Protein AF-A0A937VXS9-F1 (afdb_monomer_lite)

pLDDT: mean 95.14, std 6.73, range [49.78, 98.62]

Radius of gyration: 13.93 Å; chains: 1; bounding box: 34×36×36 Å

Structure (mmCIF, N/CA/C/O backbone):
data_AF-A0A937VXS9-F1
#
_entry.id   AF-A0A937VXS9-F1
#
loop_
_atom_site.group_PDB
_atom_site.id
_atom_site.type_symbol
_atom_site.label_atom_id
_atom_site.label_alt_id
_atom_site.label_comp_id
_atom_site.label_asym_id
_atom_site.label_entity_id
_atom_site.label_seq_id
_atom_site.pdbx_PDB_ins_code
_atom_site.Cartn_x
_atom_site.Cartn_y
_atom_site.Cartn_z
_atom_site.occupancy
_atom_site.B_iso_or_equiv
_atom_site.auth_seq_id
_atom_site.auth_comp_id
_atom_site.auth_asym_id
_atom_site.auth_atom_id
_atom_site.pdbx_PDB_model_num
ATOM 1 N N . MET A 1 1 ? -10.369 10.718 3.881 1.00 78.81 1 MET A N 1
ATOM 2 C CA . MET A 1 1 ? -10.486 9.476 4.676 1.00 78.81 1 MET A CA 1
ATOM 3 C C . MET A 1 1 ? -10.826 8.255 3.820 1.00 78.81 1 MET A C 1
ATOM 5 O O . MET A 1 1 ? -9.992 7.369 3.726 1.00 78.81 1 MET A O 1
ATOM 9 N N . GLN A 1 2 ? -11.978 8.208 3.136 1.00 88.62 2 GLN A N 1
ATOM 10 C CA . GLN A 1 2 ? -12.418 7.012 2.390 1.00 88.62 2 GLN A CA 1
ATOM 11 C C . GLN A 1 2 ? -11.408 6.499 1.345 1.00 88.62 2 GLN A C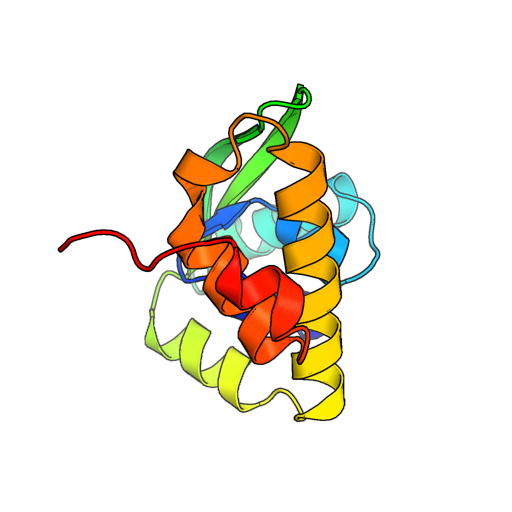 1
ATOM 13 O O . GLN A 1 2 ? -11.032 5.335 1.399 1.00 88.62 2 GLN A O 1
ATOM 18 N N . ARG A 1 3 ? -10.872 7.378 0.482 1.00 91.50 3 ARG A N 1
ATOM 19 C CA . ARG A 1 3 ? -9.851 7.000 -0.521 1.00 91.50 3 ARG A CA 1
ATOM 20 C C . ARG A 1 3 ? -8.579 6.384 0.072 1.00 91.50 3 ARG A C 1
ATOM 22 O O . ARG A 1 3 ? -7.932 5.571 -0.578 1.00 91.50 3 ARG A O 1
ATOM 29 N N . LEU A 1 4 ? -8.215 6.778 1.293 1.00 95.56 4 LEU A N 1
ATOM 30 C CA . LEU A 1 4 ? -7.049 6.243 1.995 1.00 95.56 4 LEU A CA 1
ATOM 31 C C . LEU A 1 4 ? -7.322 4.818 2.475 1.00 95.56 4 LEU A C 1
ATOM 33 O O . LEU A 1 4 ? -6.500 3.939 2.251 1.00 95.56 4 LEU A O 1
ATOM 37 N N . LEU A 1 5 ? -8.491 4.579 3.069 1.00 95.75 5 LEU A N 1
ATOM 38 C CA . LEU A 1 5 ? -8.906 3.249 3.517 1.00 95.75 5 LEU A CA 1
ATOM 39 C C . LEU A 1 5 ? -9.104 2.276 2.349 1.00 95.75 5 LEU A C 1
ATOM 41 O O . LEU A 1 5 ? -8.750 1.108 2.455 1.00 95.75 5 LEU A O 1
ATOM 45 N N . GLU A 1 6 ? -9.599 2.762 1.214 1.00 96.75 6 GLU A N 1
ATOM 46 C CA . GLU A 1 6 ? -9.657 1.986 -0.027 1.00 96.75 6 GLU A CA 1
ATOM 47 C C . GLU A 1 6 ? -8.249 1.619 -0.514 1.00 96.75 6 GLU A C 1
ATOM 49 O O . GLU A 1 6 ? -7.981 0.451 -0.776 1.00 96.75 6 GLU A O 1
ATOM 54 N N . ALA A 1 7 ? -7.307 2.565 -0.556 1.00 97.56 7 ALA A N 1
ATOM 55 C CA . ALA A 1 7 ? -5.920 2.253 -0.902 1.00 97.56 7 ALA A CA 1
ATOM 56 C C . ALA A 1 7 ? -5.273 1.268 0.091 1.00 97.56 7 ALA A C 1
ATOM 58 O O . ALA A 1 7 ? -4.612 0.326 -0.337 1.00 97.56 7 ALA A O 1
ATOM 59 N N . ALA A 1 8 ? -5.514 1.427 1.395 1.00 97.44 8 ALA A N 1
ATOM 60 C CA . ALA A 1 8 ? -5.079 0.483 2.423 1.00 97.44 8 ALA A CA 1
ATOM 61 C C . ALA A 1 8 ? -5.653 -0.918 2.194 1.00 97.44 8 ALA A C 1
ATOM 63 O O . ALA A 1 8 ? -4.921 -1.903 2.280 1.00 97.44 8 ALA A O 1
ATOM 64 N N . SER A 1 9 ? -6.928 -1.007 1.803 1.00 97.94 9 SER A N 1
ATOM 65 C CA . SER A 1 9 ? -7.559 -2.282 1.466 1.00 97.94 9 SER A CA 1
ATOM 66 C C . SER A 1 9 ? -6.902 -2.973 0.267 1.00 97.94 9 SER A C 1
ATOM 68 O O . SER A 1 9 ? -6.860 -4.198 0.224 1.00 97.94 9 SER A O 1
ATOM 70 N N . VAL A 1 10 ? -6.331 -2.214 -0.676 1.00 98.31 10 VAL A N 1
ATOM 71 C CA . VAL A 1 10 ? -5.598 -2.764 -1.828 1.00 98.31 10 VAL A CA 1
ATOM 72 C C . VAL A 1 10 ? -4.226 -3.315 -1.432 1.00 98.31 10 VAL A C 1
ATOM 74 O O . VAL A 1 10 ? -3.765 -4.278 -2.049 1.00 98.31 10 VAL A O 1
ATOM 77 N N . VAL A 1 11 ? -3.574 -2.735 -0.417 1.00 97.50 11 VAL A N 1
ATOM 78 C CA . VAL A 1 11 ? -2.290 -3.237 0.101 1.00 97.50 11 VAL A CA 1
ATOM 79 C C . VAL A 1 11 ? -2.485 -4.615 0.737 1.00 97.50 11 VAL A C 1
ATOM 81 O O . VAL A 1 11 ? -1.818 -5.572 0.341 1.00 97.50 11 VAL A O 1
ATOM 84 N N . GLY A 1 12 ? -3.431 -4.730 1.673 1.00 95.25 12 GLY A N 1
ATOM 85 C CA . GLY A 1 12 ? -3.739 -5.977 2.369 1.00 95.25 12 GLY A CA 1
ATOM 86 C C . GLY A 1 12 ? -4.438 -5.759 3.711 1.00 95.25 12 GLY A C 1
ATOM 87 O O . GLY A 1 12 ? -4.796 -4.640 4.077 1.00 95.25 12 GLY A O 1
ATOM 88 N N . THR A 1 13 ? -4.632 -6.844 4.464 1.00 94.94 13 THR A N 1
ATOM 89 C CA . THR A 1 13 ? -5.213 -6.795 5.819 1.00 94.94 13 THR A CA 1
ATOM 90 C C . THR A 1 13 ? -4.293 -6.100 6.818 1.00 94.94 13 THR A C 1
ATOM 92 O O . THR A 1 13 ? -4.785 -5.375 7.678 1.00 94.94 13 THR A O 1
ATOM 95 N N . THR A 1 14 ? -2.980 -6.282 6.665 1.00 97.00 14 THR A N 1
ATOM 96 C CA . THR A 1 14 ? -1.922 -5.528 7.346 1.00 97.00 14 THR A CA 1
ATOM 97 C C . THR A 1 14 ? -1.171 -4.714 6.301 1.00 97.00 14 THR A C 1
ATOM 99 O O . THR A 1 14 ? -0.866 -5.215 5.219 1.00 97.00 14 THR A O 1
ATOM 102 N N . PHE A 1 15 ? -0.880 -3.454 6.607 1.00 97.81 15 PHE A N 1
ATOM 103 C CA . PHE A 1 15 ? -0.249 -2.529 5.677 1.00 97.81 15 PHE A CA 1
ATOM 104 C C . PHE A 1 15 ? 0.685 -1.549 6.390 1.00 97.81 15 PHE A C 1
ATOM 106 O O . PHE A 1 15 ? 0.487 -1.182 7.549 1.00 97.81 15 PHE A O 1
ATOM 113 N N . ALA A 1 16 ? 1.702 -1.099 5.659 1.00 98.19 16 ALA A N 1
ATOM 114 C CA . ALA A 1 16 ? 2.529 0.043 6.030 1.00 98.19 16 ALA A CA 1
ATOM 115 C C . ALA A 1 16 ? 1.929 1.327 5.438 1.00 98.19 16 ALA A C 1
ATOM 117 O O . ALA A 1 16 ? 1.457 1.317 4.293 1.00 98.19 16 ALA A O 1
ATOM 118 N N . THR A 1 17 ? 1.969 2.444 6.168 1.00 98.12 17 THR A N 1
ATOM 119 C CA . THR A 1 17 ? 1.447 3.729 5.666 1.00 98.12 17 THR A CA 1
ATOM 120 C C . THR A 1 17 ? 2.206 4.208 4.433 1.00 98.12 17 THR A C 1
ATOM 122 O O . THR A 1 17 ? 1.590 4.800 3.549 1.00 98.12 17 THR A O 1
ATOM 125 N N . ALA A 1 18 ? 3.483 3.842 4.281 1.00 98.25 18 ALA A N 1
ATOM 126 C CA . ALA A 1 18 ? 4.257 4.097 3.066 1.00 98.25 18 ALA A CA 1
ATOM 127 C C . ALA A 1 18 ? 3.632 3.491 1.790 1.00 98.25 18 ALA A C 1
ATOM 129 O O . ALA A 1 18 ? 3.632 4.127 0.732 1.00 98.25 18 ALA A O 1
ATOM 130 N N . ALA A 1 19 ? 3.041 2.293 1.869 1.00 98.31 19 ALA A N 1
ATOM 131 C CA . ALA A 1 19 ? 2.371 1.674 0.721 1.00 98.31 19 ALA A CA 1
ATOM 132 C C . ALA A 1 19 ? 1.064 2.405 0.373 1.00 98.31 19 ALA A C 1
ATOM 134 O O . ALA A 1 19 ? 0.756 2.641 -0.796 1.00 98.31 19 ALA A O 1
ATOM 135 N N . VAL A 1 20 ? 0.315 2.822 1.394 1.00 98.31 20 VAL A N 1
ATOM 136 C CA . VAL A 1 20 ? -0.933 3.581 1.229 1.00 98.31 20 VAL A CA 1
ATOM 137 C C . VAL A 1 20 ? -0.664 4.977 0.664 1.00 98.31 20 VAL A C 1
ATOM 139 O O . VAL A 1 20 ? -1.387 5.438 -0.224 1.00 98.31 20 VAL A O 1
ATOM 142 N N . ALA A 1 21 ? 0.407 5.628 1.118 1.00 98.19 21 ALA A N 1
ATOM 143 C CA . ALA A 1 21 ? 0.893 6.900 0.597 1.00 98.19 21 ALA A CA 1
ATOM 144 C C . ALA A 1 21 ? 1.208 6.809 -0.901 1.00 98.19 21 ALA A C 1
ATOM 146 O O . ALA A 1 21 ? 0.729 7.632 -1.679 1.00 98.19 21 ALA A O 1
ATOM 147 N N . ALA A 1 22 ? 1.885 5.744 -1.344 1.00 97.62 22 ALA A N 1
ATOM 148 C CA . ALA A 1 22 ? 2.128 5.511 -2.768 1.00 97.62 22 ALA A CA 1
ATOM 149 C C . ALA A 1 22 ? 0.833 5.312 -3.575 1.00 97.62 22 ALA A C 1
ATOM 151 O O . ALA A 1 22 ? 0.668 5.892 -4.650 1.00 97.62 22 ALA A O 1
ATOM 152 N N . GLY A 1 23 ? -0.120 4.534 -3.051 1.00 97.25 23 GLY 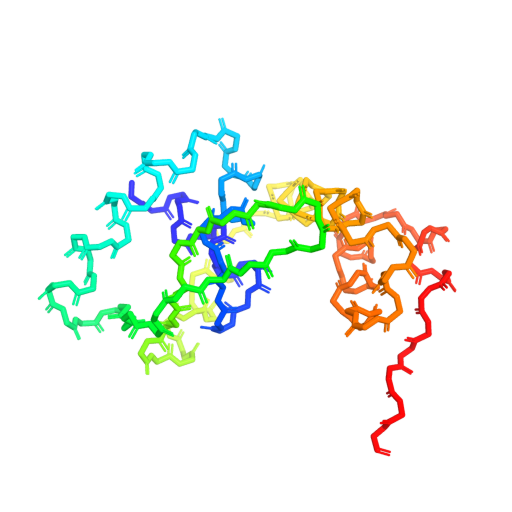A N 1
ATOM 153 C CA . GLY A 1 23 ? -1.417 4.328 -3.700 1.00 97.25 23 GLY A CA 1
ATOM 154 C C . GLY A 1 23 ? -2.233 5.619 -3.835 1.00 97.25 23 GLY A C 1
ATOM 155 O O . GLY A 1 23 ? -2.835 5.864 -4.885 1.00 97.25 23 GLY A O 1
ATOM 156 N N . THR A 1 24 ? -2.224 6.460 -2.799 1.00 96.88 24 THR A N 1
ATOM 157 C CA . THR A 1 24 ? -2.977 7.726 -2.737 1.00 96.88 24 THR A CA 1
ATOM 158 C C . THR A 1 24 ? -2.233 8.934 -3.302 1.00 96.88 24 THR A C 1
ATOM 160 O O . THR A 1 24 ? -2.862 9.976 -3.475 1.00 96.88 24 THR A O 1
ATOM 163 N N . GLN A 1 25 ? -0.938 8.791 -3.607 1.00 96.50 25 GLN A N 1
ATOM 164 C CA . GLN A 1 25 ? -0.028 9.876 -3.995 1.00 96.50 25 GLN A CA 1
ATOM 165 C C . GLN A 1 25 ? 0.003 11.010 -2.962 1.00 96.50 25 GLN A C 1
ATOM 167 O O . GLN A 1 25 ? -0.078 12.188 -3.304 1.00 96.50 25 GLN A O 1
ATOM 172 N N . ARG A 1 26 ? 0.082 10.629 -1.686 1.00 96.69 26 ARG A N 1
ATOM 173 C CA . ARG A 1 26 ? 0.168 11.538 -0.538 1.00 96.69 26 ARG A CA 1
ATOM 174 C C . ARG A 1 26 ? 1.489 11.364 0.189 1.00 96.69 26 ARG A C 1
ATOM 176 O O . ARG A 1 26 ? 2.216 10.403 -0.055 1.00 96.69 26 ARG A O 1
ATOM 183 N N . ASP A 1 27 ? 1.761 12.286 1.100 1.00 96.69 27 ASP A N 1
ATOM 184 C CA . ASP A 1 27 ? 2.885 12.170 2.013 1.00 96.69 27 ASP A CA 1
ATOM 185 C C . ASP A 1 27 ? 2.650 11.070 3.067 1.00 96.69 27 ASP A C 1
ATOM 187 O O . ASP A 1 27 ? 1.517 10.814 3.489 1.00 96.69 27 ASP A O 1
ATOM 191 N N . ILE A 1 28 ? 3.728 10.405 3.494 1.00 96.56 28 ILE A N 1
ATOM 192 C CA . ILE A 1 28 ? 3.663 9.318 4.481 1.00 96.56 28 ILE A CA 1
ATOM 193 C C . ILE A 1 28 ? 3.161 9.841 5.832 1.00 96.56 28 ILE A C 1
ATOM 195 O O . ILE A 1 28 ? 2.324 9.179 6.445 1.00 96.56 28 ILE A O 1
ATOM 199 N N . GLN A 1 29 ? 3.604 11.027 6.266 1.00 95.75 29 GLN A N 1
ATOM 200 C CA . GLN A 1 29 ? 3.214 11.629 7.545 1.00 95.75 29 GLN A CA 1
ATOM 201 C C . GLN A 1 29 ? 1.729 12.000 7.561 1.00 95.75 29 GLN A C 1
ATOM 203 O O . GLN A 1 29 ? 1.043 11.811 8.570 1.00 95.75 29 GLN A O 1
ATOM 208 N N . GLU A 1 30 ? 1.194 12.470 6.429 1.00 96.62 30 GLU A N 1
ATOM 209 C CA . GLU A 1 30 ? -0.238 12.755 6.295 1.00 96.62 30 GLU A CA 1
ATOM 210 C C . GLU A 1 30 ? -1.066 11.469 6.455 1.00 96.62 30 GLU A C 1
ATOM 212 O O . GLU A 1 30 ? -2.034 11.422 7.219 1.00 96.62 30 GLU A O 1
ATOM 217 N N . VAL A 1 31 ? -0.666 10.399 5.762 1.00 97.56 31 VAL A N 1
ATOM 218 C CA . VAL A 1 31 ? -1.336 9.095 5.849 1.00 97.56 31 VAL A CA 1
ATOM 219 C C . VAL A 1 31 ? -1.226 8.510 7.254 1.00 97.56 31 VAL A C 1
ATOM 221 O O . VAL A 1 31 ? -2.205 7.977 7.774 1.00 97.56 31 VAL A O 1
ATOM 224 N N . GLU A 1 32 ? -0.059 8.627 7.879 1.00 96.12 32 GLU A N 1
ATOM 225 C CA . GLU A 1 32 ? 0.197 8.157 9.235 1.00 96.12 32 GLU A CA 1
ATOM 226 C C . GLU A 1 32 ? -0.669 8.870 10.269 1.00 96.12 32 GLU A C 1
ATOM 228 O O . GLU A 1 32 ? -1.322 8.198 11.065 1.00 96.12 32 GLU A O 1
ATOM 233 N N . THR A 1 33 ? -0.780 10.196 10.185 1.00 96.62 33 THR A N 1
ATOM 234 C CA . THR A 1 33 ? -1.664 10.989 11.052 1.00 96.62 33 THR A CA 1
ATOM 235 C C . THR A 1 33 ? -3.115 10.513 10.954 1.00 96.62 33 THR A C 1
ATOM 237 O O . THR A 1 33 ? -3.791 10.322 11.967 1.00 96.62 33 THR A O 1
ATOM 240 N N . ILE A 1 34 ? -3.599 10.260 9.733 1.00 96.44 34 ILE A N 1
ATOM 241 C CA . ILE A 1 34 ? -4.971 9.789 9.509 1.00 96.44 34 ILE A CA 1
ATOM 242 C C . ILE A 1 34 ? -5.163 8.366 10.057 1.00 96.44 34 ILE A C 1
ATOM 244 O O . ILE A 1 34 ? -6.156 8.098 10.734 1.00 96.44 34 ILE A O 1
ATOM 248 N N . CYS A 1 35 ? -4.228 7.450 9.793 1.00 96.75 35 CYS A N 1
ATOM 249 C CA . CYS A 1 35 ? -4.293 6.080 10.305 1.00 96.75 35 CYS A CA 1
ATOM 250 C C . CYS A 1 35 ? -4.240 6.034 11.835 1.00 96.75 35 CYS A C 1
ATOM 252 O O . CYS A 1 35 ? -5.015 5.293 12.440 1.00 96.75 35 CYS A O 1
ATOM 254 N N . ALA A 1 36 ? -3.385 6.848 12.459 1.00 96.19 36 ALA A N 1
ATOM 255 C CA . ALA A 1 36 ? -3.281 6.962 13.908 1.00 96.19 36 ALA A CA 1
ATOM 256 C C . ALA A 1 36 ? -4.605 7.433 14.522 1.00 96.19 36 ALA A C 1
ATOM 258 O O . ALA A 1 36 ? -5.088 6.821 15.473 1.00 96.19 36 ALA A O 1
ATOM 259 N N . HIS A 1 37 ? -5.242 8.451 13.934 1.00 96.00 37 HIS A N 1
ATOM 260 C CA . HIS A 1 37 ? -6.550 8.928 14.384 1.00 96.00 37 HIS A CA 1
ATOM 261 C C . HIS A 1 37 ? -7.624 7.827 14.322 1.00 96.00 37 HIS A C 1
ATOM 263 O O . HIS A 1 37 ? -8.340 7.597 15.295 1.00 96.00 37 HIS A O 1
ATOM 269 N N . ILE A 1 38 ? -7.702 7.084 13.213 1.00 95.06 38 ILE A N 1
ATOM 270 C CA . ILE A 1 38 ? -8.666 5.980 13.053 1.00 95.06 38 ILE A CA 1
ATOM 271 C C . ILE A 1 38 ? -8.365 4.829 14.028 1.00 95.06 38 ILE A C 1
ATOM 273 O O . ILE A 1 38 ? -9.285 4.209 14.565 1.00 95.06 38 ILE A O 1
ATOM 277 N N . ALA A 1 39 ? -7.086 4.530 14.264 1.00 95.75 39 ALA A N 1
ATOM 278 C CA . ALA A 1 39 ? -6.674 3.496 15.207 1.00 95.75 39 ALA A CA 1
ATOM 279 C C . ALA A 1 39 ? -7.010 3.873 16.659 1.00 95.75 39 ALA A C 1
ATOM 281 O O . ALA A 1 39 ? -7.431 3.004 17.420 1.00 95.75 39 ALA A O 1
ATOM 282 N N . GLN A 1 40 ? -6.904 5.155 17.028 1.00 95.44 40 GLN A N 1
ATOM 283 C CA . GLN A 1 40 ? -7.315 5.650 18.348 1.00 95.44 40 GLN A CA 1
ATOM 284 C C . GLN A 1 40 ? -8.820 5.502 18.594 1.00 95.44 40 GLN A C 1
ATOM 286 O O . GLN A 1 40 ? -9.224 5.201 19.712 1.00 95.44 40 GLN A O 1
ATOM 291 N N . GLN A 1 41 ? -9.652 5.644 17.556 1.00 93.12 41 GLN A N 1
ATOM 292 C CA . GLN A 1 41 ? -11.090 5.359 17.661 1.00 93.12 41 GLN A CA 1
ATOM 293 C C . GLN A 1 41 ? -11.379 3.864 17.881 1.00 93.12 41 GLN A C 1
ATOM 295 O O . GLN A 1 41 ? -12.464 3.495 18.314 1.00 93.12 41 GLN A O 1
ATOM 300 N N . GLY A 1 42 ? -10.429 2.978 17.567 1.00 87.31 42 GLY A N 1
ATOM 301 C CA . GLY A 1 42 ? -10.474 1.560 17.918 1.00 87.31 42 GLY A CA 1
ATOM 302 C C . GLY A 1 42 ? -11.416 0.686 17.085 1.00 87.31 42 GLY A C 1
ATOM 303 O O . GLY A 1 42 ? -11.371 -0.534 17.237 1.00 87.31 42 GLY A O 1
ATOM 304 N N . HIS A 1 43 ? -12.231 1.249 16.190 1.00 88.19 43 HIS A N 1
ATOM 305 C CA . HIS A 1 43 ? -13.268 0.497 15.470 1.00 88.19 43 HIS A CA 1
ATOM 306 C C . HIS A 1 43 ? -12.788 -0.191 14.186 1.00 88.19 43 HIS A C 1
ATOM 308 O O . HIS A 1 43 ? -13.232 -1.297 13.886 1.00 88.19 43 HIS A O 1
ATOM 314 N N . LEU A 1 44 ? -11.893 0.443 13.421 1.00 94.12 44 LEU A N 1
ATOM 315 C CA . LEU A 1 44 ? -11.560 -0.014 12.066 1.00 94.12 44 LEU A CA 1
ATOM 316 C C . LEU A 1 44 ? -10.112 -0.479 11.913 1.00 94.12 44 LEU A C 1
ATOM 318 O O . LEU A 1 44 ? -9.873 -1.523 11.306 1.00 94.12 44 LEU A O 1
ATOM 322 N N . LEU A 1 45 ? -9.162 0.279 12.460 1.00 97.06 45 LEU A N 1
ATOM 323 C CA . LEU A 1 45 ? -7.735 -0.018 12.384 1.00 97.06 45 LEU A CA 1
ATOM 324 C C . LEU A 1 45 ? -7.164 -0.326 13.766 1.00 97.06 45 LEU A C 1
ATOM 326 O O . LEU A 1 45 ? -7.666 0.148 14.783 1.00 97.06 45 LEU A O 1
ATOM 330 N N . VAL A 1 46 ? -6.092 -1.109 13.782 1.00 97.62 46 VAL A N 1
ATOM 331 C CA . VAL A 1 46 ? -5.269 -1.368 14.963 1.00 97.62 46 VAL A CA 1
ATOM 332 C C . VAL A 1 46 ? -3.817 -1.098 14.592 1.00 97.62 46 VAL A C 1
ATOM 334 O O . VAL A 1 46 ? -3.352 -1.585 13.562 1.00 97.62 46 VAL A O 1
ATOM 337 N N . ALA A 1 47 ? -3.120 -0.308 15.407 1.00 97.25 47 ALA A N 1
ATOM 338 C CA . ALA A 1 47 ? -1.691 -0.069 15.240 1.00 97.25 47 ALA A CA 1
ATOM 339 C C . ALA A 1 47 ? -0.896 -1.337 15.599 1.00 97.25 47 ALA A C 1
ATOM 341 O O . ALA A 1 47 ? -1.156 -1.967 16.623 1.00 97.25 47 ALA A O 1
ATOM 342 N N . GLU A 1 48 ? 0.074 -1.698 14.759 1.00 96.69 48 GLU A N 1
ATOM 343 C CA . GLU A 1 48 ? 0.948 -2.873 14.912 1.00 96.69 48 GLU A CA 1
ATOM 344 C C . GLU A 1 48 ? 2.435 -2.484 14.995 1.00 96.69 48 GLU A C 1
ATOM 346 O O . GLU A 1 48 ? 3.322 -3.286 14.707 1.00 96.69 48 GLU A O 1
ATOM 351 N N . GLY A 1 49 ? 2.720 -1.237 15.376 1.00 96.25 49 GLY A N 1
ATOM 352 C CA . GLY A 1 49 ? 4.076 -0.707 15.501 1.00 96.25 49 GLY A CA 1
ATOM 353 C C . GLY A 1 49 ? 4.582 -0.072 14.208 1.00 96.25 49 GLY A C 1
ATOM 354 O O . GLY A 1 49 ? 3.840 0.628 13.521 1.00 96.25 49 GLY A O 1
ATOM 355 N N . LEU A 1 50 ? 5.858 -0.292 13.893 1.00 96.75 50 LEU A N 1
ATOM 356 C CA . LEU A 1 50 ? 6.545 0.316 12.752 1.00 96.75 50 LEU A CA 1
ATOM 357 C C . LEU A 1 50 ? 6.834 -0.715 11.663 1.00 96.75 50 LEU A C 1
ATOM 359 O O . LEU A 1 50 ? 7.004 -1.903 11.943 1.00 96.75 50 LEU A O 1
ATOM 363 N N . ALA A 1 51 ? 6.892 -0.247 10.422 1.00 96.94 51 ALA A N 1
ATOM 364 C CA . ALA A 1 51 ? 7.347 -0.952 9.238 1.00 96.94 51 ALA A CA 1
ATOM 365 C C . ALA A 1 51 ? 8.575 -0.253 8.663 1.00 96.94 51 ALA A C 1
ATOM 367 O O . ALA A 1 51 ? 8.504 0.911 8.273 1.00 96.94 51 ALA A O 1
ATOM 368 N N . GLU A 1 52 ? 9.674 -0.997 8.602 1.00 97.44 52 GLU A N 1
ATOM 369 C CA . GLU A 1 52 ? 10.926 -0.589 7.977 1.00 97.44 52 GLU A CA 1
ATOM 370 C C . GLU A 1 52 ? 11.113 -1.389 6.687 1.00 97.44 52 GLU A C 1
ATOM 372 O O . GLU A 1 52 ? 10.944 -2.614 6.670 1.00 97.44 52 GLU A O 1
ATOM 377 N N . TRP A 1 53 ? 11.387 -0.687 5.593 1.00 97.25 53 TRP A N 1
ATOM 378 C CA . TRP A 1 53 ? 11.675 -1.279 4.291 1.00 97.25 53 TRP A CA 1
ATOM 379 C C . TRP A 1 53 ? 13.179 -1.251 3.993 1.00 97.25 53 TRP A C 1
ATOM 381 O O . TRP A 1 53 ? 13.895 -0.431 4.566 1.00 97.25 53 TRP A O 1
ATOM 391 N N . PRO A 1 54 ? 13.673 -2.095 3.066 1.00 97.00 54 PRO A N 1
ATOM 392 C CA . PRO A 1 54 ? 15.106 -2.182 2.765 1.00 97.00 54 PRO A CA 1
ATOM 393 C C . PRO A 1 54 ? 15.760 -0.890 2.251 1.00 97.00 54 PRO A C 1
ATOM 395 O O . PRO A 1 54 ? 16.975 -0.752 2.344 1.00 97.00 54 PRO A O 1
ATOM 398 N N . ASP A 1 55 ? 14.982 0.051 1.712 1.00 96.06 55 ASP A N 1
ATOM 399 C CA . ASP A 1 55 ? 15.460 1.369 1.270 1.00 96.06 55 ASP A CA 1
ATOM 400 C C . ASP A 1 55 ? 15.576 2.401 2.410 1.00 96.06 55 ASP A C 1
ATOM 402 O O . ASP A 1 55 ? 15.848 3.573 2.151 1.00 96.06 55 ASP A O 1
ATOM 406 N N . GLY A 1 56 ? 15.348 1.987 3.660 1.00 96.62 56 GLY A N 1
ATOM 407 C CA . GLY A 1 56 ? 15.332 2.861 4.833 1.00 96.62 56 GLY A CA 1
ATOM 408 C C . GLY A 1 56 ? 14.005 3.593 5.046 1.00 96.62 56 GLY A C 1
ATOM 409 O O . GLY A 1 56 ? 13.905 4.417 5.955 1.00 96.62 56 GLY A O 1
ATOM 410 N N . THR A 1 57 ? 12.964 3.315 4.246 1.00 97.38 57 THR A N 1
ATOM 411 C CA . THR A 1 57 ? 11.628 3.868 4.505 1.00 97.38 57 THR A CA 1
ATOM 412 C C . THR A 1 57 ? 11.105 3.326 5.836 1.00 97.38 57 THR A C 1
ATOM 414 O O . THR A 1 57 ? 10.801 2.139 5.949 1.00 97.38 57 THR A O 1
ATOM 417 N N . LEU A 1 58 ? 10.933 4.213 6.816 1.00 97.25 58 LEU A N 1
ATOM 418 C CA . LEU A 1 58 ? 10.285 3.926 8.093 1.00 97.25 58 LEU A CA 1
ATOM 419 C C . LEU A 1 58 ? 8.886 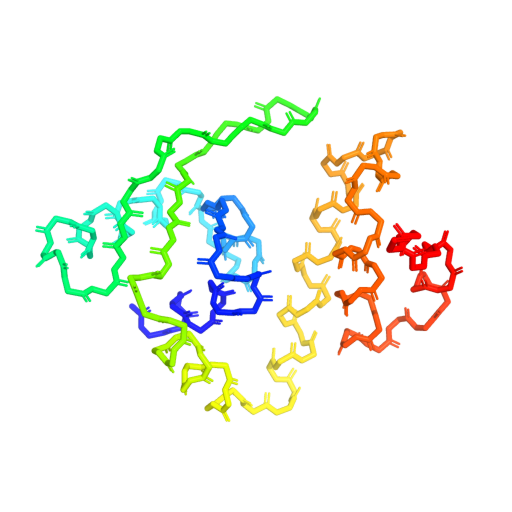4.546 8.115 1.00 97.25 58 LE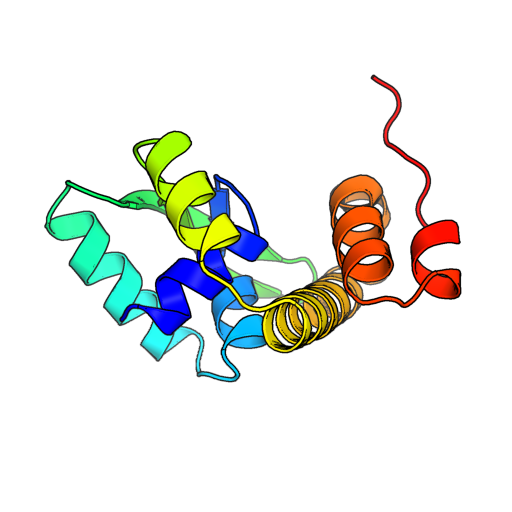U A C 1
ATOM 421 O O . LEU A 1 58 ? 8.708 5.715 7.775 1.00 97.25 58 LEU A O 1
ATOM 425 N N . SER A 1 59 ? 7.878 3.762 8.489 1.00 97.94 59 SER A N 1
ATOM 426 C CA . SER A 1 59 ? 6.488 4.224 8.530 1.00 97.94 59 SER A CA 1
ATOM 427 C C . SER A 1 59 ? 5.642 3.399 9.501 1.00 97.94 59 SER A C 1
ATOM 429 O O . SER A 1 59 ? 5.995 2.263 9.811 1.00 97.94 59 SER A O 1
ATOM 431 N N . GLY A 1 60 ? 4.517 3.925 9.978 1.00 97.88 60 GLY A N 1
ATOM 432 C CA . GLY A 1 60 ? 3.592 3.164 10.814 1.00 97.88 60 GLY A CA 1
ATOM 433 C C . GLY A 1 60 ? 3.015 1.919 10.127 1.00 97.88 60 GLY A C 1
ATOM 434 O O . GLY A 1 60 ? 2.707 1.909 8.930 1.00 97.88 60 GLY A O 1
ATOM 435 N N . ARG A 1 61 ? 2.824 0.859 10.913 1.00 98.38 61 ARG A N 1
ATOM 436 C CA . ARG A 1 61 ? 2.186 -0.397 10.513 1.00 98.38 61 ARG A CA 1
ATOM 437 C C . ARG A 1 61 ? 0.822 -0.510 11.173 1.00 98.38 61 ARG A C 1
ATOM 439 O O . ARG A 1 61 ? 0.688 -0.326 12.381 1.00 98.38 61 ARG A O 1
ATOM 446 N N . TYR A 1 62 ? -0.185 -0.843 10.381 1.00 98.25 62 TYR A N 1
ATOM 447 C CA . TYR A 1 62 ? -1.562 -0.969 10.839 1.00 98.25 62 TYR A CA 1
ATOM 448 C C . TYR A 1 62 ? -2.196 -2.218 10.243 1.00 98.25 62 TYR A C 1
ATOM 450 O O . TYR A 1 62 ? -1.820 -2.659 9.156 1.00 98.25 62 TYR A O 1
ATOM 458 N N . ARG A 1 63 ? -3.216 -2.746 10.915 1.00 97.88 63 ARG A N 1
ATOM 459 C CA . ARG A 1 63 ? -4.120 -3.738 10.333 1.00 97.88 63 ARG A CA 1
ATOM 460 C C . ARG A 1 63 ? -5.566 -3.305 10.417 1.00 97.88 63 ARG A C 1
ATOM 462 O O . ARG A 1 63 ? -5.963 -2.603 11.348 1.00 97.88 63 ARG A O 1
ATOM 469 N N . PHE A 1 64 ? -6.373 -3.810 9.497 1.00 97.62 64 PHE A N 1
ATOM 470 C CA . PHE A 1 64 ? -7.816 -3.813 9.668 1.00 97.62 64 PHE A CA 1
ATOM 471 C C . PHE A 1 64 ? -8.193 -4.713 10.844 1.00 97.62 64 PHE A C 1
ATOM 473 O O . PHE A 1 64 ? -7.738 -5.852 10.949 1.00 97.62 64 PHE A O 1
ATOM 480 N N . ARG A 1 65 ? -9.056 -4.211 11.732 1.00 95.88 65 ARG A N 1
ATOM 481 C CA . ARG A 1 65 ? -9.593 -5.003 12.846 1.00 95.88 65 ARG A CA 1
ATOM 482 C C . ARG A 1 65 ? -10.418 -6.188 12.340 1.00 95.88 65 ARG A C 1
ATOM 484 O O . ARG A 1 65 ? -10.378 -7.257 12.939 1.00 95.88 65 ARG A O 1
ATOM 491 N N . HIS A 1 66 ? -11.136 -5.995 11.235 1.00 95.25 66 HIS A N 1
ATOM 492 C CA . HIS A 1 66 ? -12.001 -7.002 10.630 1.00 95.25 66 HIS A CA 1
ATOM 493 C C . HIS A 1 66 ? -11.676 -7.167 9.146 1.00 95.25 66 HIS A C 1
ATOM 495 O O . HIS A 1 66 ? -11.723 -6.197 8.389 1.00 95.25 66 HIS A O 1
ATOM 501 N N . VAL A 1 67 ? -11.419 -8.406 8.716 1.00 94.00 67 VAL A N 1
ATOM 502 C CA . VAL A 1 67 ? -11.160 -8.738 7.302 1.00 94.00 67 VAL A CA 1
ATOM 503 C C . VAL A 1 67 ? -12.342 -8.336 6.412 1.00 94.00 67 VAL A C 1
ATOM 505 O O . VAL A 1 67 ? -12.135 -7.777 5.343 1.00 94.00 67 VAL A O 1
ATOM 508 N N . PHE A 1 68 ? -13.580 -8.508 6.885 1.00 94.56 68 PHE A N 1
ATOM 509 C CA . PHE A 1 68 ? -14.775 -8.098 6.138 1.00 94.56 68 PHE A CA 1
ATOM 510 C C . PHE A 1 68 ? -14.819 -6.588 5.856 1.00 94.56 68 PHE A C 1
ATOM 512 O O . PHE A 1 68 ? -15.232 -6.172 4.779 1.00 94.56 68 PHE A O 1
ATOM 519 N N . ALA A 1 69 ? -14.345 -5.751 6.786 1.00 93.00 69 ALA A N 1
ATOM 520 C CA . ALA A 1 69 ? -14.286 -4.308 6.558 1.00 93.00 69 ALA A CA 1
ATOM 521 C C . ALA A 1 69 ? -13.283 -3.955 5.448 1.00 93.00 69 ALA A C 1
ATOM 523 O O . ALA A 1 69 ? -13.558 -3.088 4.620 1.00 93.00 69 ALA A O 1
ATOM 524 N N . GLN A 1 70 ? -12.145 -4.657 5.397 1.00 96.31 70 GLN A N 1
ATOM 525 C CA . GLN A 1 70 ? -11.176 -4.531 4.309 1.00 96.31 70 GLN A CA 1
ATOM 526 C C . GLN A 1 70 ? -11.781 -4.969 2.967 1.00 96.31 70 GLN A C 1
ATOM 528 O O . GLN A 1 70 ? -11.655 -4.237 1.988 1.00 96.31 70 GLN A O 1
ATOM 533 N N . GLN A 1 71 ? -12.471 -6.112 2.922 1.00 97.06 71 GLN A N 1
ATOM 534 C CA . GLN A 1 71 ? -13.103 -6.625 1.701 1.00 97.06 71 GLN A CA 1
ATOM 535 C C . GLN A 1 71 ? -14.181 -5.672 1.182 1.00 97.06 71 GLN A C 1
ATOM 537 O O . GLN A 1 71 ? -14.142 -5.279 0.019 1.00 97.06 71 GLN A O 1
ATOM 542 N N . ALA A 1 72 ? -15.066 -5.203 2.065 1.00 96.06 72 ALA A N 1
ATOM 543 C CA . ALA A 1 72 ? -16.111 -4.251 1.712 1.00 96.06 72 ALA A CA 1
ATOM 544 C C . ALA A 1 72 ? -15.542 -2.932 1.160 1.00 96.06 72 ALA A C 1
ATOM 546 O O . ALA A 1 72 ? -16.145 -2.320 0.284 1.00 96.06 72 ALA A O 1
ATOM 547 N N . LEU A 1 73 ? -14.383 -2.474 1.645 1.00 96.31 73 LEU A N 1
ATOM 548 C CA . LEU A 1 73 ? -13.695 -1.308 1.081 1.00 96.31 73 LEU A CA 1
ATOM 549 C C . LEU A 1 73 ? -13.095 -1.605 -0.295 1.00 96.31 73 LEU A C 1
ATOM 551 O O . LEU A 1 73 ? -13.227 -0.777 -1.193 1.00 96.31 73 LEU A O 1
ATOM 555 N N . TYR A 1 74 ? -12.471 -2.772 -0.461 1.00 97.56 74 TYR A N 1
ATOM 556 C CA . TYR A 1 74 ? -11.843 -3.194 -1.712 1.00 97.56 74 TYR A CA 1
ATOM 557 C C . TYR A 1 74 ? -12.868 -3.348 -2.846 1.00 97.56 74 TYR A C 1
ATOM 559 O O . TYR A 1 74 ? -12.653 -2.855 -3.950 1.00 97.56 74 TYR A O 1
ATOM 567 N N . GLU A 1 75 ? -14.016 -3.968 -2.564 1.00 96.75 75 GLU A N 1
ATOM 568 C CA . GLU A 1 75 ? -15.087 -4.237 -3.538 1.00 96.75 75 GLU A CA 1
ATOM 569 C C . GLU A 1 75 ? -15.808 -2.976 -4.034 1.00 96.75 75 GLU A C 1
ATOM 571 O O . GLU A 1 75 ? -16.442 -2.988 -5.086 1.00 96.75 75 GLU A O 1
ATOM 576 N N . ARG A 1 76 ? -15.699 -1.862 -3.306 1.00 95.56 76 ARG A N 1
ATOM 577 C CA . ARG A 1 76 ? -16.301 -0.573 -3.688 1.00 95.56 76 ARG A CA 1
ATOM 578 C C . ARG A 1 76 ? -15.457 0.226 -4.680 1.00 95.56 76 ARG A C 1
ATOM 580 O O . ARG A 1 76 ? -15.879 1.299 -5.116 1.00 95.56 76 ARG A O 1
ATOM 587 N N . ILE A 1 77 ? -14.247 -0.234 -4.980 1.00 97.44 77 ILE A N 1
ATOM 588 C CA . ILE A 1 77 ? -13.316 0.460 -5.864 1.00 97.44 77 ILE A CA 1
ATOM 589 C C . ILE A 1 77 ? -13.679 0.112 -7.307 1.00 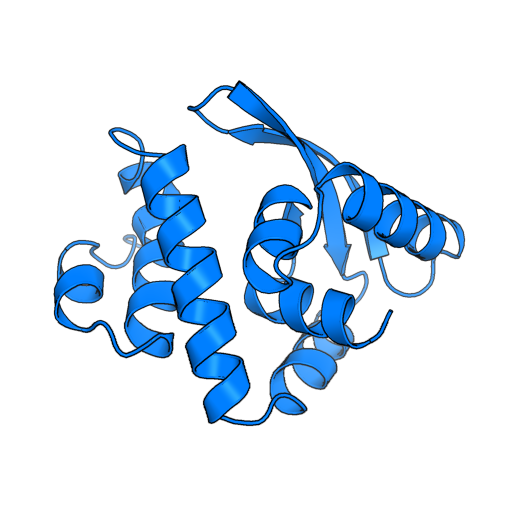97.44 77 ILE A C 1
ATOM 591 O O . ILE A 1 77 ? -13.724 -1.056 -7.680 1.00 97.44 77 ILE A O 1
ATOM 595 N N . ASP A 1 78 ? -13.914 1.130 -8.134 1.00 96.94 78 ASP A N 1
ATOM 596 C CA . ASP A 1 78 ? -14.107 0.929 -9.567 1.00 96.94 78 ASP A CA 1
ATOM 597 C C . ASP A 1 78 ? -12.844 0.333 -10.217 1.00 96.94 78 ASP A C 1
ATOM 599 O O . ASP A 1 78 ? -11.717 0.630 -9.816 1.00 96.94 78 ASP A O 1
ATOM 603 N N . GLU A 1 79 ? -13.029 -0.499 -11.243 1.00 96.88 79 GLU A N 1
ATOM 604 C CA . GLU A 1 79 ? -11.953 -1.268 -11.886 1.00 96.88 79 GLU A CA 1
ATOM 605 C C . GLU A 1 79 ? -10.778 -0.384 -12.345 1.00 96.88 79 GLU A C 1
ATOM 607 O O . GLU A 1 79 ? -9.615 -0.741 -12.149 1.00 96.88 79 GLU A O 1
ATOM 612 N N . ALA A 1 80 ? -11.050 0.794 -12.919 1.00 97.19 80 ALA A N 1
ATOM 613 C CA . ALA A 1 80 ? -10.002 1.693 -13.402 1.00 97.19 80 ALA A CA 1
ATOM 614 C C . ALA A 1 80 ? -9.136 2.226 -12.249 1.00 97.19 80 ALA A C 1
ATOM 616 O O . ALA A 1 80 ? -7.900 2.210 -12.324 1.00 97.19 80 ALA A O 1
ATOM 617 N N . ARG A 1 81 ? -9.765 2.653 -11.147 1.00 96.94 81 ARG A N 1
ATOM 618 C CA . ARG A 1 81 ? -9.049 3.091 -9.945 1.00 96.94 81 ARG A CA 1
ATOM 619 C C . ARG A 1 81 ? -8.314 1.939 -9.271 1.00 96.94 81 ARG A C 1
ATOM 621 O O . ARG A 1 81 ? -7.193 2.143 -8.802 1.00 96.94 81 ARG A O 1
ATOM 628 N N . LEU A 1 82 ? -8.906 0.747 -9.252 1.00 98.06 82 LEU A N 1
ATOM 629 C CA . LEU A 1 82 ? -8.309 -0.447 -8.663 1.00 98.06 82 LEU A CA 1
ATOM 630 C C . LEU A 1 82 ? -7.011 -0.838 -9.379 1.00 98.06 82 LEU A C 1
ATOM 632 O O . LEU A 1 82 ? -5.988 -1.044 -8.722 1.00 98.06 82 LEU A O 1
ATOM 636 N N . VAL A 1 83 ? -7.023 -0.843 -10.717 1.00 98.50 83 VAL A N 1
ATOM 637 C CA . VAL A 1 83 ? -5.821 -1.044 -11.542 1.00 98.50 83 VAL A CA 1
ATOM 638 C C . VAL A 1 83 ? -4.762 0.001 -11.190 1.00 98.50 83 VAL A C 1
ATOM 640 O O . VAL A 1 83 ? -3.639 -0.362 -10.847 1.00 98.50 83 VAL A O 1
ATOM 643 N N . GLY A 1 84 ? -5.121 1.290 -11.181 1.00 98.25 84 GLY A N 1
ATOM 644 C CA . GLY A 1 84 ? -4.178 2.367 -10.867 1.00 98.25 84 GLY A CA 1
ATOM 645 C C . GLY A 1 84 ? -3.565 2.268 -9.463 1.00 98.25 84 GLY A C 1
ATOM 646 O O . GLY A 1 84 ? -2.373 2.532 -9.291 1.00 98.25 84 GLY A O 1
ATOM 647 N N . LEU A 1 85 ? -4.352 1.862 -8.462 1.00 98.50 85 LEU A N 1
ATOM 648 C CA . LEU A 1 85 ? -3.868 1.620 -7.100 1.00 98.50 85 LEU A CA 1
ATOM 649 C C . LEU A 1 85 ? -2.865 0.466 -7.070 1.00 98.50 85 LEU A C 1
ATOM 651 O O . LEU A 1 85 ? -1.766 0.629 -6.538 1.00 98.50 85 LEU A O 1
ATOM 655 N N . HIS A 1 86 ? -3.207 -0.673 -7.676 1.00 98.62 86 HIS A N 1
ATOM 656 C CA . HIS A 1 86 ? -2.309 -1.821 -7.740 1.00 98.62 86 HIS A CA 1
ATOM 657 C C . HIS A 1 86 ? -0.996 -1.490 -8.459 1.00 98.62 86 HIS A C 1
ATOM 659 O O . HIS A 1 86 ? 0.063 -1.866 -7.958 1.00 98.62 86 HIS A O 1
ATOM 665 N N . THR A 1 87 ? -1.045 -0.736 -9.561 1.00 98.50 87 THR A N 1
ATOM 666 C CA . THR A 1 87 ? 0.150 -0.292 -10.290 1.00 98.50 87 THR A CA 1
ATOM 667 C C . THR A 1 87 ? 1.063 0.563 -9.413 1.00 98.50 87 THR A C 1
ATOM 669 O O . THR A 1 87 ? 2.241 0.236 -9.273 1.00 98.50 87 THR A O 1
ATOM 672 N N . ARG A 1 88 ? 0.542 1.624 -8.778 1.00 98.56 88 ARG A N 1
ATOM 673 C CA . ARG A 1 88 ? 1.364 2.530 -7.952 1.00 98.56 88 ARG A CA 1
ATOM 674 C C . ARG A 1 88 ? 1.950 1.833 -6.727 1.00 98.56 88 ARG A C 1
ATOM 676 O O . ARG A 1 88 ? 3.130 2.006 -6.429 1.00 98.56 88 ARG A O 1
ATOM 683 N N . ILE A 1 89 ? 1.145 1.018 -6.043 1.00 98.56 89 ILE A N 1
ATOM 684 C CA . ILE A 1 89 ? 1.597 0.264 -4.867 1.00 98.56 89 ILE A CA 1
ATOM 685 C C . ILE A 1 89 ? 2.678 -0.746 -5.273 1.00 98.56 89 ILE A C 1
ATOM 687 O O . ILE A 1 89 ? 3.742 -0.774 -4.661 1.00 98.56 89 ILE A O 1
ATOM 691 N N . GLY A 1 90 ? 2.451 -1.524 -6.337 1.00 98.25 90 GLY A N 1
ATOM 692 C CA . GLY A 1 90 ? 3.418 -2.511 -6.823 1.00 98.25 90 GLY A CA 1
ATOM 693 C C . GLY A 1 90 ? 4.742 -1.886 -7.259 1.00 98.25 90 GLY A C 1
ATOM 694 O O . GLY A 1 90 ? 5.804 -2.394 -6.911 1.00 98.25 90 GLY A O 1
ATOM 695 N N . GLN A 1 91 ? 4.694 -0.751 -7.961 1.00 98.19 91 GLN A N 1
ATOM 696 C CA . GLN A 1 91 ? 5.891 -0.004 -8.355 1.00 98.19 91 GLN A CA 1
ATOM 697 C C . GLN A 1 91 ? 6.681 0.494 -7.146 1.00 98.19 91 GLN A C 1
ATOM 699 O O . GLN A 1 91 ? 7.901 0.331 -7.119 1.00 98.19 91 GLN A O 1
ATOM 704 N N . ARG A 1 92 ? 6.002 1.055 -6.134 1.00 98.06 92 ARG A N 1
ATOM 705 C CA . ARG A 1 92 ? 6.681 1.511 -4.918 1.00 98.06 92 ARG A CA 1
ATOM 706 C C . ARG A 1 92 ? 7.328 0.349 -4.173 1.00 98.06 92 ARG A C 1
ATOM 708 O O . ARG A 1 92 ? 8.495 0.452 -3.820 1.00 98.06 92 ARG A O 1
ATOM 715 N N . LEU A 1 93 ? 6.601 -0.749 -3.967 1.00 98.00 93 LEU A N 1
ATOM 716 C CA . LEU A 1 93 ? 7.136 -1.930 -3.287 1.00 98.00 93 LEU A CA 1
ATOM 717 C C . LEU A 1 93 ? 8.351 -2.503 -4.027 1.00 98.00 93 LEU A C 1
ATOM 719 O O . LEU A 1 93 ? 9.367 -2.784 -3.400 1.00 98.00 93 LEU A O 1
ATOM 723 N N . ALA A 1 94 ? 8.281 -2.626 -5.356 1.00 97.69 94 ALA A N 1
ATOM 724 C CA . ALA A 1 94 ? 9.391 -3.141 -6.154 1.00 97.69 94 ALA A CA 1
ATOM 725 C C . ALA A 1 94 ? 10.637 -2.248 -6.057 1.00 97.69 94 ALA A C 1
ATOM 727 O O . ALA A 1 94 ? 11.743 -2.765 -5.918 1.00 97.69 94 ALA A O 1
ATOM 728 N N . ALA A 1 95 ? 10.458 -0.923 -6.092 1.00 97.50 95 ALA A N 1
ATOM 729 C CA . ALA A 1 95 ? 11.553 0.032 -5.954 1.00 97.50 95 ALA A CA 1
ATOM 730 C C . ALA A 1 95 ? 12.188 -0.015 -4.554 1.00 97.50 95 ALA A C 1
ATOM 732 O O . ALA A 1 95 ? 13.407 -0.092 -4.447 1.00 97.50 95 ALA A O 1
ATOM 733 N N . SER A 1 96 ? 11.367 -0.026 -3.499 1.00 97.31 96 SER A N 1
ATOM 734 C CA . SER A 1 96 ? 11.841 -0.012 -2.110 1.00 97.31 96 SER A CA 1
ATOM 735 C C . SER A 1 96 ? 12.489 -1.328 -1.673 1.00 97.31 96 SER A C 1
ATOM 737 O O . SER A 1 96 ? 13.421 -1.320 -0.875 1.00 97.31 96 SER A O 1
ATOM 739 N N . TYR A 1 97 ? 12.022 -2.472 -2.183 1.00 96.75 97 TYR A N 1
ATOM 740 C CA . TYR A 1 97 ? 12.609 -3.769 -1.838 1.00 96.75 97 TYR A CA 1
ATOM 741 C C . TYR A 1 97 ? 13.792 -4.143 -2.736 1.00 96.75 97 TYR A C 1
ATOM 743 O O . TYR A 1 97 ? 14.709 -4.812 -2.260 1.00 96.75 97 TYR A O 1
ATOM 751 N N . GLY A 1 98 ? 13.811 -3.716 -4.004 1.00 95.00 98 GLY A N 1
ATOM 752 C CA . GLY A 1 98 ? 14.951 -3.885 -4.910 1.00 95.00 98 GLY A CA 1
ATOM 753 C C . GLY A 1 98 ? 15.504 -5.324 -4.918 1.00 95.00 98 GLY A C 1
ATOM 754 O O . GLY A 1 98 ? 14.752 -6.255 -5.218 1.00 95.00 98 GLY A O 1
ATOM 755 N N . PRO A 1 99 ? 16.780 -5.557 -4.545 1.00 94.81 99 PRO A N 1
ATOM 756 C CA . PRO A 1 99 ? 17.360 -6.906 -4.435 1.00 94.81 99 PRO A CA 1
ATOM 757 C C . PRO A 1 99 ? 16.592 -7.867 -3.503 1.00 94.81 99 PRO A C 1
ATOM 759 O O . PRO A 1 99 ? 16.592 -9.084 -3.696 1.00 94.81 99 PRO A O 1
ATOM 762 N N . HIS A 1 100 ? 15.881 -7.327 -2.513 1.00 94.69 100 HIS A N 1
ATOM 763 C CA . HIS A 1 100 ? 15.071 -8.070 -1.547 1.00 94.69 100 HIS A CA 1
ATOM 764 C C . HIS A 1 100 ? 13.635 -8.319 -2.032 1.00 94.69 100 HIS A C 1
ATOM 766 O O . HIS A 1 100 ? 12.817 -8.834 -1.271 1.00 94.69 100 HIS A O 1
ATOM 772 N N . ALA A 1 101 ? 13.298 -7.996 -3.286 1.00 94.56 101 ALA A N 1
ATOM 773 C CA . ALA A 1 101 ? 11.952 -8.172 -3.841 1.00 94.56 101 ALA A CA 1
ATOM 774 C C . ALA A 1 101 ? 11.427 -9.619 -3.747 1.00 94.56 101 ALA A C 1
ATOM 776 O O . ALA A 1 101 ? 10.219 -9.836 -3.662 1.00 94.56 101 ALA A O 1
ATOM 777 N N . HIS A 1 102 ? 12.321 -10.611 -3.697 1.00 92.69 102 HIS A N 1
ATOM 778 C CA . HIS A 1 102 ? 11.961 -12.016 -3.503 1.00 92.69 102 HIS A CA 1
ATOM 779 C C . HIS A 1 102 ? 11.260 -12.283 -2.155 1.00 92.69 102 HIS A C 1
ATOM 781 O O . HIS A 1 102 ? 10.436 -13.190 -2.073 1.00 92.69 102 HIS A O 1
ATOM 787 N N . THR A 1 103 ? 11.519 -11.468 -1.124 1.00 94.44 103 THR A N 1
ATOM 788 C CA . THR A 1 103 ? 10.882 -11.593 0.203 1.00 94.44 103 THR A CA 1
ATOM 789 C C . THR A 1 103 ? 9.394 -11.232 0.189 1.00 94.44 103 THR A C 1
ATOM 791 O O . THR A 1 103 ? 8.641 -11.692 1.041 1.00 94.44 103 THR A O 1
ATOM 794 N N . ILE A 1 104 ? 8.956 -10.461 -0.814 1.00 95.00 104 ILE A N 1
ATOM 795 C CA . ILE A 1 104 ? 7.564 -10.036 -1.024 1.00 95.00 104 ILE A CA 1
ATOM 796 C C . ILE A 1 104 ? 7.044 -10.441 -2.415 1.00 95.00 104 ILE A C 1
ATOM 798 O O . ILE A 1 104 ? 6.138 -9.810 -2.964 1.00 95.00 104 ILE A O 1
ATOM 802 N N . ALA A 1 105 ? 7.607 -11.500 -3.011 1.00 95.81 105 ALA A N 1
ATOM 803 C CA . ALA A 1 105 ? 7.310 -11.910 -4.387 1.00 95.81 105 ALA A CA 1
ATOM 804 C C . ALA A 1 105 ? 5.805 -12.121 -4.636 1.00 95.81 105 ALA A C 1
ATOM 806 O O . ALA A 1 105 ? 5.268 -11.666 -5.646 1.00 95.81 105 ALA A O 1
ATOM 807 N N . SER A 1 106 ? 5.097 -12.746 -3.692 1.00 95.69 106 SER A N 1
ATOM 808 C CA . SER A 1 106 ? 3.648 -12.962 -3.789 1.00 95.69 106 SER A CA 1
ATOM 809 C C . SER A 1 106 ? 2.851 -11.653 -3.847 1.00 95.69 106 SER A C 1
ATOM 811 O O . SER A 1 106 ? 1.883 -11.566 -4.610 1.00 95.69 106 SER A O 1
ATOM 813 N N . ASP A 1 107 ? 3.260 -10.632 -3.089 1.00 95.94 107 ASP A N 1
ATOM 814 C CA . ASP A 1 107 ? 2.615 -9.317 -3.101 1.00 95.94 107 ASP A CA 1
ATOM 815 C C . ASP A 1 107 ? 2.918 -8.572 -4.402 1.00 95.94 107 ASP A C 1
ATOM 817 O O . ASP A 1 107 ? 1.995 -8.081 -5.055 1.00 95.94 107 ASP A O 1
ATOM 821 N N . LEU A 1 108 ? 4.181 -8.558 -4.843 1.00 97.69 108 LEU A N 1
ATOM 822 C CA . LEU A 1 108 ? 4.574 -7.945 -6.116 1.00 97.69 108 LEU A CA 1
ATOM 823 C C . LEU A 1 108 ? 3.840 -8.582 -7.297 1.00 97.69 108 LEU A C 1
ATOM 825 O O . LEU A 1 108 ? 3.263 -7.871 -8.121 1.00 97.69 108 LEU A O 1
ATOM 829 N N . ARG A 1 109 ? 3.762 -9.916 -7.332 1.00 97.19 109 ARG A N 1
ATOM 830 C CA . ARG A 1 109 ? 2.979 -10.654 -8.328 1.00 97.19 109 ARG A CA 1
ATOM 831 C C . ARG A 1 109 ? 1.517 -10.212 -8.327 1.00 97.19 109 ARG A C 1
ATOM 833 O O . ARG A 1 109 ? 0.971 -9.926 -9.392 1.00 97.19 109 ARG A O 1
ATOM 840 N N . ARG A 1 110 ? 0.878 -10.142 -7.149 1.00 97.44 110 ARG A N 1
ATOM 841 C CA . ARG A 1 110 ? -0.526 -9.713 -7.005 1.00 97.44 110 ARG A CA 1
ATOM 842 C C . ARG A 1 110 ? -0.722 -8.297 -7.540 1.00 97.44 110 ARG A C 1
ATOM 844 O O . ARG A 1 110 ? -1.637 -8.078 -8.334 1.00 97.44 110 ARG A O 1
ATOM 851 N N . HIS A 1 111 ? 0.123 -7.354 -7.125 1.00 98.31 111 HIS A N 1
ATOM 852 C CA . HIS A 1 111 ? 0.018 -5.957 -7.533 1.00 98.31 111 HIS A CA 1
ATOM 853 C C . HIS A 1 111 ? 0.262 -5.765 -9.029 1.00 98.31 111 HIS A C 1
ATOM 855 O O . HIS A 1 111 ? -0.536 -5.098 -9.677 1.00 98.31 111 HIS A O 1
ATOM 861 N N . PHE A 1 112 ? 1.276 -6.396 -9.621 1.00 98.44 112 PHE A N 1
ATOM 862 C CA . PHE A 1 112 ? 1.498 -6.276 -11.063 1.00 98.44 112 PHE A CA 1
ATOM 863 C C . PHE A 1 112 ? 0.402 -6.965 -11.884 1.00 98.44 112 PHE A C 1
ATOM 865 O O . PHE A 1 112 ? -0.083 -6.382 -12.852 1.00 98.44 112 PHE A O 1
ATOM 872 N N . ALA A 1 113 ? -0.080 -8.140 -11.466 1.00 97.56 113 ALA A N 1
ATOM 873 C CA . ALA A 1 113 ? -1.160 -8.833 -12.169 1.00 97.56 113 ALA A CA 1
ATOM 874 C C . ALA A 1 113 ? -2.463 -8.016 -12.168 1.00 97.56 113 ALA A C 1
ATOM 876 O O . ALA A 1 113 ? -3.079 -7.825 -13.218 1.00 97.56 113 ALA A O 1
ATOM 877 N N . ARG A 1 114 ? -2.864 -7.492 -11.001 1.00 97.81 114 ARG A N 1
ATOM 878 C CA . ARG A 1 114 ? -4.058 -6.642 -10.858 1.00 97.81 114 ARG A CA 1
ATOM 879 C C . ARG A 1 114 ? -3.860 -5.240 -11.448 1.00 97.81 114 ARG A C 1
ATOM 881 O O . ARG A 1 114 ? -4.821 -4.641 -11.908 1.00 97.81 114 ARG A O 1
ATOM 888 N N . GLY A 1 115 ? -2.620 -4.756 -11.511 1.00 97.31 115 GLY A N 1
ATOM 889 C CA . GLY A 1 115 ? -2.214 -3.533 -12.211 1.00 97.31 115 GLY A CA 1
ATOM 890 C C . GLY A 1 115 ? -2.046 -3.699 -13.728 1.00 97.31 115 GLY A C 1
ATOM 891 O O . GLY A 1 115 ? -1.561 -2.783 -14.385 1.00 97.31 115 GLY A O 1
ATOM 892 N N . ARG A 1 116 ? -2.428 -4.859 -14.286 1.00 97.12 116 ARG A N 1
ATOM 893 C CA . ARG A 1 116 ? -2.349 -5.221 -15.715 1.00 97.12 116 ARG A CA 1
ATOM 894 C C . ARG A 1 116 ? -0.934 -5.258 -16.317 1.00 97.12 116 ARG A C 1
ATOM 896 O O . ARG A 1 116 ? -0.799 -5.367 -17.532 1.00 97.12 116 ARG A O 1
ATOM 903 N N . ASP A 1 117 ? 0.109 -5.299 -15.492 1.00 96.94 117 ASP A N 1
ATOM 904 C CA . ASP A 1 117 ? 1.493 -5.536 -15.914 1.00 96.94 117 ASP A CA 1
ATOM 905 C C . ASP A 1 117 ? 1.839 -7.030 -15.794 1.00 96.94 117 ASP A C 1
ATOM 907 O O . ASP A 1 117 ? 2.483 -7.498 -14.850 1.00 96.94 117 ASP A O 1
ATOM 911 N N . ARG A 1 118 ? 1.353 -7.820 -16.758 1.00 94.50 118 ARG A N 1
ATOM 912 C CA . ARG A 1 118 ? 1.555 -9.280 -16.763 1.00 94.50 118 ARG A CA 1
ATOM 913 C C . ARG A 1 118 ? 3.028 -9.671 -16.899 1.00 94.50 118 ARG A C 1
ATOM 915 O O . ARG A 1 118 ? 3.428 -10.690 -16.344 1.00 94.50 118 ARG A O 1
ATOM 922 N N . ALA A 1 119 ? 3.815 -8.864 -17.611 1.00 95.31 119 ALA A N 1
ATOM 923 C CA . ALA A 1 119 ? 5.230 -9.123 -17.838 1.00 95.31 119 ALA A CA 1
ATOM 924 C C . ALA A 1 119 ? 6.022 -9.044 -16.529 1.00 95.31 119 ALA A C 1
ATOM 926 O O . ALA A 1 119 ? 6.781 -9.962 -16.224 1.00 95.31 119 ALA A O 1
ATOM 927 N N . ARG A 1 120 ? 5.801 -8.002 -15.714 1.00 95.31 120 ARG A N 1
ATOM 928 C CA . ARG A 1 120 ? 6.418 -7.922 -14.382 1.00 95.31 120 ARG A CA 1
ATOM 929 C C . ARG A 1 120 ? 5.847 -8.947 -13.418 1.00 95.31 120 ARG A C 1
ATOM 931 O O . ARG A 1 120 ? 6.605 -9.535 -12.659 1.00 95.31 120 ARG A O 1
ATOM 938 N N . ALA A 1 121 ? 4.542 -9.220 -13.466 1.00 95.94 121 ALA A N 1
ATOM 939 C CA . ALA A 1 121 ? 3.940 -10.233 -12.599 1.00 95.94 121 ALA A CA 1
ATOM 940 C C . ALA A 1 121 ? 4.584 -11.619 -12.780 1.00 95.94 121 ALA A C 1
ATOM 942 O O . ALA A 1 121 ? 4.819 -12.311 -11.794 1.00 95.94 121 ALA A O 1
ATOM 943 N N . ALA A 1 122 ? 4.912 -12.006 -14.018 1.00 94.81 122 ALA A N 1
ATOM 944 C CA . ALA A 1 122 ? 5.539 -13.292 -14.326 1.00 94.81 122 ALA A CA 1
ATOM 945 C C . ALA A 1 122 ? 6.969 -13.447 -13.770 1.00 94.81 122 ALA A C 1
ATOM 947 O O . ALA A 1 122 ? 7.441 -14.571 -13.632 1.00 94.81 122 ALA A O 1
ATOM 948 N N . GLN A 1 123 ? 7.646 -12.348 -13.421 1.00 94.62 123 GLN A N 1
ATOM 949 C CA . GLN A 1 123 ? 8.994 -12.378 -12.836 1.00 94.62 123 GLN A CA 1
ATOM 950 C C . GLN A 1 123 ? 8.990 -12.821 -11.366 1.00 94.62 123 GLN A C 1
ATOM 952 O O . GLN A 1 123 ? 10.030 -13.202 -10.834 1.00 94.62 123 GLN A O 1
ATOM 957 N N . TYR A 1 124 ? 7.828 -12.789 -10.709 1.00 92.88 124 TYR A N 1
ATOM 958 C CA . TYR A 1 124 ? 7.675 -13.146 -9.304 1.00 92.88 124 TYR A CA 1
ATOM 959 C C . TYR A 1 124 ? 6.862 -14.443 -9.193 1.00 92.88 124 TYR A C 1
ATOM 961 O O . TYR A 1 124 ? 5.650 -14.419 -9.425 1.00 92.88 124 TYR A O 1
ATOM 969 N N . PRO A 1 125 ? 7.479 -15.590 -8.858 1.00 82.75 125 PRO A N 1
ATOM 970 C CA . PRO A 1 125 ? 6.748 -16.843 -8.711 1.00 82.75 125 PRO A CA 1
ATOM 971 C C . PRO A 1 125 ? 5.821 -16.803 -7.481 1.00 82.75 125 PRO A C 1
ATOM 973 O O . PRO A 1 125 ? 6.104 -16.093 -6.512 1.00 82.75 125 PRO A O 1
ATOM 976 N N . PRO A 1 126 ? 4.701 -17.551 -7.483 1.00 74.38 126 PRO A N 1
ATOM 977 C CA . PRO A 1 126 ? 3.912 -17.743 -6.271 1.00 74.38 126 PRO A CA 1
ATOM 978 C C . PRO A 1 126 ? 4.781 -18.405 -5.191 1.00 74.38 126 PRO A C 1
ATOM 980 O O . PRO A 1 126 ? 5.497 -19.364 -5.482 1.00 74.38 126 PRO A O 1
ATOM 983 N N . GLY A 1 127 ? 4.723 -17.899 -3.955 1.00 67.44 127 GLY A N 1
ATOM 984 C CA . GLY A 1 127 ? 5.377 -18.555 -2.821 1.00 67.44 127 GLY A CA 1
ATOM 985 C C . GLY A 1 127 ? 4.917 -20.011 -2.707 1.00 67.44 127 GLY A C 1
ATOM 986 O O . GLY A 1 127 ? 3.730 -20.294 -2.876 1.00 67.44 127 GLY A O 1
ATOM 987 N N . ARG A 1 128 ? 5.855 -20.936 -2.469 1.00 56.44 128 ARG A N 1
ATOM 988 C CA . ARG A 1 128 ? 5.513 -22.328 -2.151 1.00 56.44 128 ARG A CA 1
ATOM 989 C C . ARG A 1 128 ? 4.750 -22.323 -0.822 1.00 56.44 128 ARG A C 1
ATOM 991 O O . ARG A 1 128 ? 5.263 -21.771 0.149 1.00 56.44 128 ARG A O 1
ATOM 998 N N . ALA A 1 129 ? 3.527 -22.849 -0.840 1.00 49.78 129 ALA A N 1
ATOM 999 C CA . ALA A 1 129 ? 2.768 -23.162 0.367 1.00 49.78 129 ALA A CA 1
ATOM 1000 C C . ALA A 1 129 ? 3.423 -24.324 1.121 1.00 49.78 129 ALA A C 1
ATOM 1002 O O . ALA A 1 129 ? 4.044 -25.175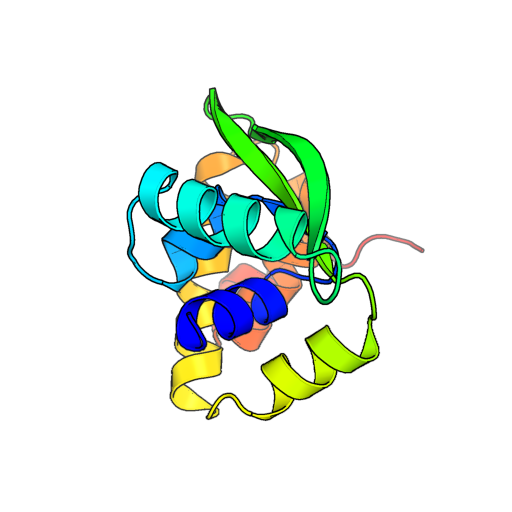 0.437 1.00 49.78 129 ALA A O 1
#

Sequence (129 aa):
MQRLLEAASVVGTTFATAAVAAGTQRDIQEVETICAHIAQQGHLLVAEGLAEWPDGTLSGRYRFRHVFAQQALYERIDEARLVGLHTRIGQRLAASYGPHAHTIASDLRRHFARGRDRARAAQYPPGRA

Organism: Tectimicrobiota bacterium (NCBI:txid2528274)

Foldseek 3Di:
DLLLLLLVLLQHQKDFLLLSCQLVVHDQVVSQVVLVVVCVVVQFKPWPAWDAFQQRDITTMIGTPDNVVSVVSNVPDDLVSSLSSLQRSLVSLCVRNPVNCLVVLQSNLSSCVSVVNNVSNVVRDHDDD

Secondary structure (DSSP, 8-state):
-HHHHHHHHHH-SEEEHHHHHHHHT--HHHHHHHHHHHHHH-SSEEEEEEEE-TTS-EEEEEEES-HHHHHHHHHTS-HHHHHHHHHHHHHHHHHHHGGGGGGGHHHHHHHHHHTT-HHHHTTSPPPP-